Protein AF-A0A0Q0I4T1-F1 (afdb_monomer_lite)

pLDDT: mean 96.12, std 2.72, range [86.5, 98.31]

Structure (mmCIF, N/CA/C/O backbone):
data_AF-A0A0Q0I4T1-F1
#
_entry.id   AF-A0A0Q0I4T1-F1
#
loop_
_atom_site.group_PDB
_atom_site.id
_atom_site.type_symbol
_atom_site.label_atom_id
_atom_site.label_alt_id
_atom_site.label_comp_id
_atom_site.label_asym_id
_atom_site.label_entity_id
_atom_site.label_seq_id
_atom_site.pdbx_PDB_ins_code
_atom_site.Cartn_x
_atom_site.Cartn_y
_atom_site.Cartn_z
_atom_site.occupancy
_atom_site.B_iso_or_equiv
_atom_site.auth_seq_id
_atom_site.auth_comp_id
_atom_site.auth_asym_id
_atom_site.auth_atom_id
_atom_site.pdbx_PDB_model_num
ATOM 1 N N . MET A 1 1 ? 4.321 8.705 5.903 1.00 95.25 1 MET A N 1
ATOM 2 C CA . MET A 1 1 ? 3.063 9.476 5.874 1.00 95.25 1 MET A CA 1
ATOM 3 C C . MET A 1 1 ? 1.913 8.597 6.341 1.00 95.25 1 MET A C 1
ATOM 5 O O . MET A 1 1 ? 1.992 7.386 6.167 1.00 95.25 1 MET A O 1
ATOM 9 N N . ILE A 1 2 ? 0.889 9.181 6.968 1.00 97.94 2 ILE A N 1
ATOM 10 C CA . ILE A 1 2 ? -0.360 8.479 7.289 1.00 97.94 2 ILE A CA 1
ATOM 11 C C . ILE A 1 2 ? -1.448 9.053 6.383 1.00 97.94 2 ILE A C 1
ATOM 13 O O . ILE A 1 2 ? -1.659 10.260 6.417 1.00 97.94 2 ILE A O 1
ATOM 17 N N . ILE A 1 3 ? -2.113 8.200 5.604 1.00 98.12 3 ILE A N 1
ATOM 18 C CA . ILE A 1 3 ? -3.283 8.563 4.794 1.00 98.12 3 ILE A CA 1
ATOM 19 C C . ILE A 1 3 ? -4.497 7.837 5.368 1.00 98.12 3 ILE A C 1
ATOM 21 O O . ILE A 1 3 ? -4.513 6.607 5.427 1.00 98.12 3 ILE A O 1
ATOM 25 N N . GLU A 1 4 ? -5.503 8.580 5.819 1.00 97.94 4 GLU A N 1
ATOM 26 C CA . GLU A 1 4 ? -6.759 8.005 6.308 1.00 97.94 4 GLU A CA 1
ATOM 27 C C . GLU A 1 4 ? -7.751 7.812 5.164 1.00 97.94 4 GLU A C 1
ATOM 29 O O . GLU A 1 4 ? -7.862 8.660 4.277 1.00 97.94 4 GLU A O 1
ATOM 34 N N . PHE A 1 5 ? -8.478 6.697 5.203 1.00 97.19 5 PHE A N 1
ATOM 35 C CA . PHE A 1 5 ? -9.539 6.371 4.257 1.00 97.19 5 PHE A CA 1
ATOM 36 C C . PHE A 1 5 ? -10.659 5.585 4.956 1.00 97.19 5 PHE A C 1
ATOM 38 O O . PHE A 1 5 ? -10.516 5.142 6.097 1.00 97.19 5 PHE A O 1
ATOM 45 N N . SER A 1 6 ? -11.792 5.396 4.288 1.00 96.56 6 SER A N 1
ATOM 46 C CA . SER A 1 6 ? -13.021 4.862 4.890 1.00 96.56 6 SER A CA 1
ATOM 47 C C . SER A 1 6 ? -12.854 3.512 5.601 1.00 96.56 6 SER A C 1
ATOM 49 O O . SER A 1 6 ? -13.516 3.258 6.610 1.00 96.56 6 SER A O 1
ATOM 51 N N . GLN A 1 7 ? -11.953 2.647 5.125 1.00 95.44 7 GLN A N 1
ATOM 52 C CA . GLN A 1 7 ? -11.759 1.305 5.687 1.00 95.44 7 GLN A CA 1
ATOM 53 C C . GLN A 1 7 ? -10.597 1.229 6.687 1.00 95.44 7 GLN A C 1
ATOM 55 O O . GLN A 1 7 ? -10.416 0.187 7.327 1.00 95.44 7 GLN A O 1
ATOM 60 N N . GLY A 1 8 ? -9.804 2.294 6.846 1.00 96.69 8 GLY A N 1
ATOM 61 C CA . GLY A 1 8 ? -8.568 2.217 7.611 1.00 96.69 8 GLY A CA 1
ATOM 62 C C . GLY A 1 8 ? -7.609 3.384 7.422 1.00 96.69 8 GLY A C 1
ATOM 63 O O . GLY A 1 8 ? -7.989 4.532 7.208 1.00 96.69 8 GLY A O 1
ATOM 64 N N . LYS A 1 9 ? -6.320 3.070 7.514 1.00 97.81 9 LYS A N 1
ATOM 65 C CA . LYS A 1 9 ? -5.247 4.006 7.184 1.00 97.81 9 LYS A CA 1
ATOM 66 C C . LYS A 1 9 ? -4.090 3.313 6.490 1.00 97.81 9 LYS A C 1
ATOM 68 O O . LYS A 1 9 ? -3.754 2.173 6.820 1.00 97.81 9 LYS A O 1
ATOM 73 N N . LEU A 1 10 ? -3.461 4.028 5.571 1.00 98.06 10 LEU A N 1
ATOM 74 C CA . LEU A 1 10 ? -2.178 3.660 5.006 1.00 98.06 10 LEU A CA 1
ATOM 75 C C . LEU A 1 10 ? -1.069 4.302 5.831 1.00 98.06 10 LEU A C 1
ATOM 77 O O . LEU A 1 10 ? -1.097 5.500 6.102 1.00 98.06 10 LEU A O 1
ATOM 81 N N . VAL A 1 11 ? -0.083 3.504 6.223 1.00 98.12 11 VAL A N 1
ATOM 82 C CA . VAL A 1 11 ? 1.210 3.991 6.701 1.00 98.12 11 VAL A CA 1
ATOM 83 C C . VAL A 1 11 ? 2.193 3.771 5.566 1.00 98.12 11 VAL A C 1
ATOM 85 O O . VAL A 1 11 ? 2.498 2.633 5.223 1.00 98.12 11 VAL A O 1
ATOM 88 N N . VAL A 1 12 ? 2.634 4.865 4.958 1.00 97.75 12 VAL A N 1
ATOM 89 C CA . VAL A 1 12 ? 3.413 4.849 3.718 1.00 97.75 12 VAL A CA 1
ATOM 90 C C . VAL A 1 12 ? 4.808 5.387 3.986 1.00 97.75 12 VAL A C 1
ATOM 92 O O . VAL A 1 12 ? 4.973 6.426 4.636 1.00 97.75 12 VAL A O 1
ATOM 95 N N . THR A 1 13 ? 5.814 4.691 3.483 1.00 97.94 13 THR A N 1
ATOM 96 C CA . THR A 1 13 ? 7.205 5.144 3.426 1.00 97.94 13 THR A CA 1
ATOM 97 C C . THR A 1 13 ? 7.708 4.983 1.993 1.00 97.94 13 THR A C 1
ATOM 99 O O . THR A 1 13 ? 7.053 4.300 1.213 1.00 97.94 13 THR A O 1
ATOM 102 N N . PRO A 1 14 ? 8.881 5.526 1.643 1.00 97.50 14 PRO A N 1
ATOM 103 C CA . PRO A 1 14 ? 9.485 5.254 0.338 1.00 97.50 14 PRO A CA 1
ATOM 104 C C . PRO A 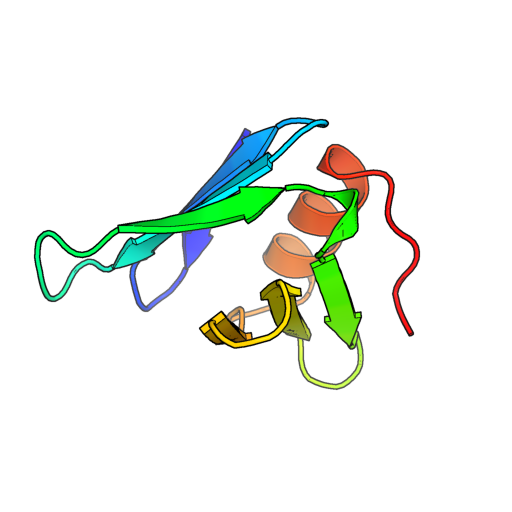1 14 ? 9.819 3.774 0.071 1.00 97.50 14 PRO A C 1
ATOM 106 O O . PRO A 1 14 ? 10.141 3.427 -1.055 1.00 97.50 14 PRO A O 1
ATOM 109 N N . PHE A 1 15 ? 9.789 2.903 1.088 1.00 97.25 15 PHE A N 1
ATOM 110 C CA . PHE A 1 15 ? 10.217 1.501 0.972 1.00 97.25 15 PHE A CA 1
ATOM 111 C C . PHE A 1 15 ? 9.064 0.500 1.061 1.00 97.25 15 PHE A C 1
ATOM 113 O O . PHE A 1 15 ? 9.155 -0.604 0.532 1.00 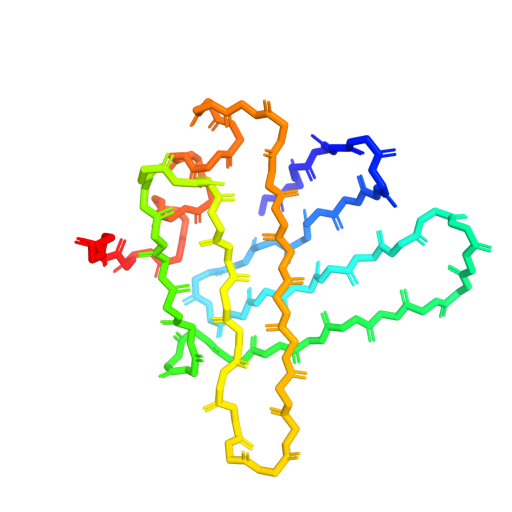97.25 15 PHE A O 1
ATOM 120 N N . GLU A 1 16 ? 7.989 0.864 1.755 1.00 97.31 16 GLU A N 1
ATOM 121 C CA . GLU A 1 16 ? 6.877 -0.034 2.044 1.00 97.31 16 GLU A CA 1
ATOM 122 C C . GLU A 1 16 ? 5.572 0.722 2.279 1.00 97.31 16 GLU A C 1
ATOM 124 O O . GLU A 1 16 ? 5.549 1.897 2.672 1.00 97.31 16 GLU A O 1
ATOM 129 N N . ILE A 1 17 ? 4.480 -0.019 2.125 1.00 97.75 17 ILE A N 1
ATOM 130 C CA . ILE A 1 17 ? 3.134 0.386 2.504 1.00 97.75 17 ILE A CA 1
ATOM 131 C C . ILE A 1 17 ? 2.554 -0.610 3.507 1.00 97.75 17 ILE A C 1
ATOM 133 O O . ILE A 1 17 ? 2.639 -1.824 3.327 1.00 97.75 17 ILE A O 1
ATOM 137 N N . GLN A 1 18 ? 1.918 -0.088 4.554 1.00 97.88 18 GLN A N 1
ATOM 138 C CA . GLN A 1 18 ? 1.100 -0.867 5.478 1.00 97.88 18 GLN A CA 1
ATOM 139 C C . GLN A 1 18 ? -0.341 -0.363 5.427 1.00 97.88 18 GLN A C 1
ATOM 141 O O . GLN A 1 18 ? -0.625 0.759 5.849 1.00 97.88 18 GLN A O 1
ATOM 146 N N . CYS A 1 19 ? -1.271 -1.199 4.978 1.00 97.19 19 CYS A N 1
ATOM 147 C CA . CYS A 1 19 ? -2.698 -0.950 5.111 1.00 97.19 19 CYS A CA 1
ATOM 148 C C . CYS A 1 19 ? -3.203 -1.541 6.430 1.00 97.19 19 CYS A C 1
ATOM 150 O O . CYS A 1 19 ? -3.137 -2.750 6.658 1.00 97.19 19 CYS A O 1
ATOM 152 N N . ARG A 1 20 ? -3.707 -0.680 7.314 1.00 97.38 20 ARG A N 1
ATOM 153 C CA . ARG A 1 20 ? -4.279 -1.063 8.608 1.00 97.38 20 ARG A CA 1
ATOM 154 C C . ARG A 1 20 ? -5.786 -0.881 8.548 1.00 97.38 20 ARG A C 1
ATOM 156 O O . ARG A 1 20 ? -6.249 0.253 8.446 1.00 97.38 20 ARG A O 1
ATOM 163 N N . LEU A 1 21 ? -6.532 -1.981 8.613 1.00 96.56 21 LEU A N 1
ATOM 164 C CA . LEU A 1 21 ? -7.994 -1.961 8.530 1.00 96.56 21 LEU A CA 1
ATOM 165 C C . LEU A 1 21 ? -8.614 -1.615 9.891 1.00 96.56 21 LEU A C 1
ATOM 167 O O . LEU A 1 21 ? -8.114 -2.038 10.927 1.00 96.56 21 LEU A O 1
ATOM 171 N N . ASN A 1 22 ? -9.724 -0.878 9.901 1.00 93.38 22 ASN A N 1
ATOM 172 C CA . ASN A 1 22 ? -10.403 -0.480 11.143 1.00 93.38 22 ASN A CA 1
ATOM 173 C C . ASN A 1 22 ? -11.276 -1.599 11.734 1.00 93.38 22 ASN A C 1
ATOM 175 O O . ASN A 1 22 ? -11.452 -1.681 12.947 1.00 93.38 22 ASN A O 1
ATOM 179 N N . VAL A 1 23 ? -11.818 -2.475 10.884 1.00 88.19 23 VAL A N 1
ATOM 180 C CA . VAL A 1 23 ? -12.756 -3.541 11.286 1.00 88.19 23 VAL A CA 1
ATOM 181 C C . VAL A 1 23 ? -12.094 -4.690 12.056 1.00 88.19 23 VAL A C 1
ATOM 183 O O . VAL A 1 23 ? -12.779 -5.502 12.671 1.00 88.19 23 VAL A O 1
ATOM 186 N N . SER A 1 24 ? -10.765 -4.792 12.023 1.00 86.50 24 SER A N 1
ATOM 187 C CA . SER A 1 24 ? -10.008 -5.865 12.673 1.00 86.50 24 SER A CA 1
ATOM 188 C C . SER A 1 24 ? -8.566 -5.430 12.930 1.00 86.50 24 SER A C 1
ATOM 190 O O . SER A 1 24 ? -8.100 -4.450 12.368 1.00 86.50 24 SER A O 1
ATOM 192 N N . LYS A 1 25 ? -7.803 -6.176 13.736 1.00 89.06 25 LYS A N 1
ATOM 193 C CA . LYS A 1 25 ? -6.356 -5.933 13.910 1.00 89.06 25 LYS A CA 1
ATOM 194 C C . LYS A 1 25 ? -5.525 -6.488 12.739 1.00 89.06 25 LYS A C 1
ATOM 196 O O . LYS A 1 25 ? -4.437 -7.016 12.955 1.00 89.06 25 LYS A O 1
ATOM 201 N N . VAL A 1 26 ? -6.055 -6.415 11.517 1.00 95.38 26 VAL A N 1
ATOM 202 C CA . VAL A 1 26 ? -5.386 -6.879 10.297 1.00 95.38 26 VAL A CA 1
ATOM 203 C C . VAL A 1 26 ? -4.499 -5.769 9.747 1.00 95.38 26 VAL A C 1
ATOM 205 O O . VAL A 1 26 ? -4.916 -4.615 9.621 1.00 95.38 26 VAL A O 1
ATOM 208 N N . VAL A 1 27 ? -3.269 -6.149 9.407 1.00 96.75 27 VAL A N 1
ATOM 209 C CA . VAL A 1 27 ? -2.297 -5.301 8.721 1.00 96.75 27 VAL A CA 1
ATOM 210 C C . VAL A 1 27 ? -1.851 -6.030 7.463 1.00 96.75 27 VAL A C 1
ATOM 212 O O . VAL A 1 27 ? -1.389 -7.166 7.542 1.00 96.75 27 VAL A O 1
ATOM 215 N N . LEU A 1 28 ? -2.019 -5.383 6.316 1.00 96.75 28 LEU A N 1
ATOM 216 C CA . LEU A 1 28 ? -1.524 -5.848 5.026 1.00 96.75 28 LEU A CA 1
ATOM 217 C C . LEU A 1 28 ? -0.282 -5.028 4.692 1.00 96.75 28 LEU A C 1
ATOM 219 O O . LEU A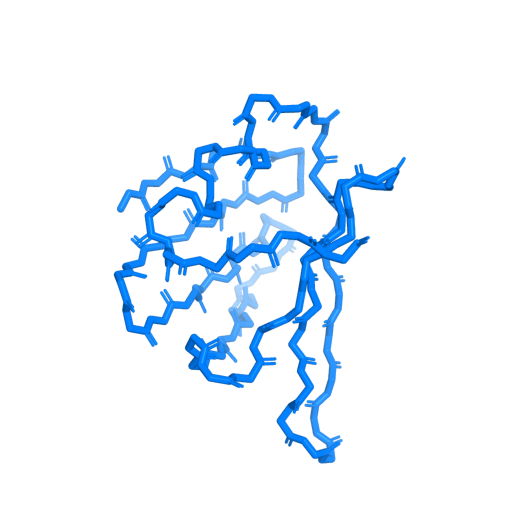 1 28 ? -0.358 -3.801 4.672 1.00 96.75 28 LEU A O 1
ATOM 223 N N . THR A 1 29 ? 0.841 -5.690 4.441 1.00 97.19 29 THR A N 1
ATOM 224 C CA . THR A 1 29 ? 2.114 -5.022 4.148 1.00 97.19 29 THR A CA 1
ATOM 225 C C . THR A 1 29 ? 2.654 -5.504 2.813 1.00 97.19 29 THR A C 1
ATOM 227 O O . THR A 1 29 ? 2.455 -6.666 2.454 1.00 97.19 29 THR A O 1
ATOM 230 N N . ALA A 1 30 ? 3.328 -4.614 2.091 1.00 97.56 30 ALA A N 1
ATOM 231 C CA . ALA A 1 30 ? 4.106 -4.949 0.906 1.00 97.56 30 ALA A CA 1
ATOM 232 C C . ALA A 1 30 ? 5.253 -3.949 0.708 1.00 97.56 30 ALA A C 1
ATOM 234 O O . ALA A 1 30 ? 5.160 -2.793 1.139 1.00 97.56 30 ALA A O 1
ATOM 235 N N . MET A 1 31 ? 6.321 -4.415 0.059 1.00 97.56 31 MET A N 1
ATOM 236 C CA . MET A 1 31 ? 7.448 -3.579 -0.355 1.00 97.56 31 MET A CA 1
ATOM 237 C C . MET A 1 31 ? 7.044 -2.752 -1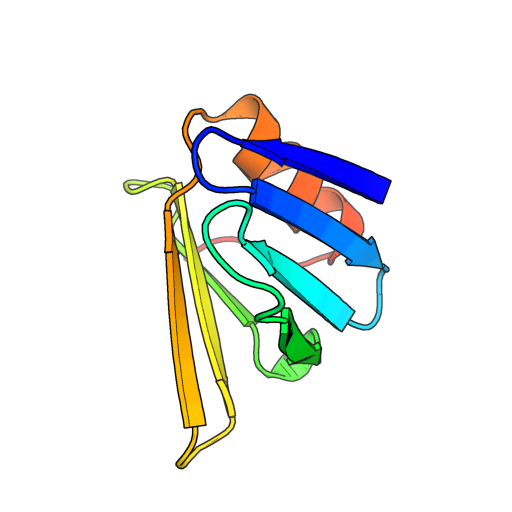.573 1.00 97.56 31 MET A C 1
ATOM 239 O O . MET A 1 31 ? 6.218 -3.193 -2.368 1.00 97.56 31 MET A O 1
ATOM 243 N N . VAL A 1 32 ? 7.640 -1.572 -1.733 1.00 96.44 32 VAL A N 1
ATOM 244 C CA . VAL A 1 32 ? 7.369 -0.660 -2.857 1.00 96.44 32 VAL A CA 1
ATOM 245 C C . VAL A 1 32 ? 7.538 -1.344 -4.221 1.00 96.44 32 VAL A C 1
ATOM 247 O O . VAL A 1 32 ? 6.720 -1.132 -5.111 1.00 96.44 32 VAL A O 1
ATOM 250 N N . ASP A 1 33 ? 8.522 -2.239 -4.343 1.00 96.19 33 ASP A N 1
ATOM 251 C CA . ASP A 1 33 ? 8.820 -2.988 -5.572 1.00 96.19 33 ASP A CA 1
ATOM 252 C C . ASP A 1 33 ? 7.691 -3.950 -5.985 1.00 96.19 33 ASP A C 1
ATOM 254 O O . ASP A 1 33 ? 7.588 -4.323 -7.153 1.00 96.19 33 ASP A O 1
ATOM 258 N N . ASP A 1 34 ? 6.821 -4.325 -5.042 1.00 97.00 34 ASP A N 1
ATOM 259 C CA . ASP A 1 34 ? 5.669 -5.199 -5.273 1.00 97.00 34 ASP A CA 1
ATOM 260 C C . ASP A 1 34 ? 4.363 -4.408 -5.491 1.00 97.00 34 ASP A C 1
ATOM 262 O O . ASP A 1 34 ? 3.293 -5.012 -5.634 1.00 97.00 34 ASP A O 1
ATOM 266 N N . ILE A 1 35 ? 4.412 -3.067 -5.479 1.00 96.94 35 ILE A N 1
ATOM 267 C CA . ILE A 1 35 ? 3.228 -2.210 -5.583 1.00 96.94 35 ILE A CA 1
ATOM 268 C C . ILE A 1 35 ? 2.961 -1.771 -7.021 1.00 96.94 35 ILE A C 1
ATOM 270 O O . ILE A 1 35 ? 3.824 -1.253 -7.724 1.00 96.94 35 ILE A O 1
ATOM 274 N N . LYS A 1 36 ? 1.694 -1.890 -7.417 1.00 96.44 36 LYS A N 1
ATOM 275 C CA . LYS A 1 36 ? 1.125 -1.279 -8.621 1.00 96.44 36 LYS A CA 1
ATOM 276 C C . LYS A 1 36 ? -0.020 -0.359 -8.236 1.00 96.44 36 LYS A C 1
ATOM 278 O O . LYS A 1 36 ? -0.747 -0.623 -7.276 1.00 96.44 36 LYS A O 1
ATOM 283 N N . CYS A 1 37 ? -0.198 0.709 -9.001 1.00 96.69 37 CYS A N 1
ATOM 284 C CA . CYS A 1 37 ? -1.222 1.714 -8.742 1.00 96.69 37 CYS A CA 1
ATOM 285 C C . CYS A 1 37 ? -2.050 1.933 -10.006 1.00 96.69 37 CYS A C 1
ATOM 287 O O . CYS A 1 37 ? -1.470 2.170 -11.056 1.00 96.69 37 CYS A O 1
ATOM 289 N N . ILE A 1 38 ? -3.381 1.886 -9.900 1.00 97.38 38 ILE A N 1
ATOM 290 C CA . ILE A 1 38 ? -4.300 2.139 -11.022 1.00 97.38 38 ILE A CA 1
ATOM 291 C C . ILE A 1 38 ? -5.100 3.403 -10.717 1.00 97.38 38 ILE A C 1
ATOM 293 O O . ILE A 1 38 ? -5.982 3.388 -9.849 1.00 97.38 38 ILE A O 1
ATOM 297 N N . ALA A 1 39 ? -4.810 4.489 -11.437 1.00 96.62 39 ALA A N 1
ATOM 298 C CA . ALA A 1 39 ? -5.380 5.808 -11.146 1.00 96.62 39 ALA A CA 1
ATOM 299 C C . ALA A 1 39 ? -6.893 5.875 -11.402 1.00 96.62 39 ALA A C 1
ATOM 301 O O . ALA A 1 39 ? -7.630 6.396 -10.568 1.00 96.62 39 ALA A O 1
ATOM 302 N N . GLU A 1 40 ? -7.382 5.275 -12.494 1.00 96.19 40 GLU A N 1
ATOM 303 C CA . GLU A 1 40 ? -8.807 5.316 -12.877 1.00 96.19 40 GLU A CA 1
ATOM 304 C C . GLU A 1 40 ? -9.750 4.793 -11.786 1.00 96.19 40 GLU A C 1
ATOM 306 O O . GLU A 1 40 ? -10.914 5.187 -11.711 1.00 96.19 40 GLU A O 1
ATOM 311 N N . ARG A 1 41 ? -9.254 3.878 -10.945 1.00 96.69 41 ARG A N 1
ATOM 312 C CA . ARG A 1 41 ? -10.022 3.244 -9.869 1.00 96.69 41 ARG A CA 1
ATOM 313 C C . ARG A 1 41 ? -9.511 3.584 -8.477 1.00 96.69 41 ARG A C 1
ATOM 315 O O . ARG A 1 41 ? -10.076 3.060 -7.520 1.00 96.69 41 ARG A O 1
ATOM 322 N N . LEU A 1 42 ? -8.485 4.430 -8.357 1.00 98.00 42 LEU A N 1
ATOM 323 C CA . LEU A 1 42 ? -7.822 4.764 -7.092 1.00 98.00 42 LEU A CA 1
ATOM 324 C C . LEU A 1 42 ? -7.331 3.517 -6.339 1.00 98.00 42 LEU A C 1
ATOM 326 O O . LEU A 1 42 ? -7.495 3.398 -5.124 1.00 98.00 42 LEU A O 1
ATOM 330 N N . LEU A 1 43 ? -6.793 2.544 -7.076 1.00 97.62 43 LEU A N 1
ATOM 331 C CA . LEU A 1 43 ? -6.481 1.221 -6.548 1.00 97.62 43 LEU A CA 1
ATOM 332 C C . LEU A 1 43 ? -4.985 1.084 -6.271 1.00 97.62 43 LEU A C 1
ATOM 334 O O . LEU A 1 43 ? -4.168 1.312 -7.160 1.00 97.62 43 LEU A O 1
ATOM 338 N N . ILE A 1 44 ? -4.648 0.644 -5.062 1.00 97.44 44 ILE A N 1
ATOM 339 C CA . ILE A 1 44 ? -3.309 0.192 -4.687 1.00 97.44 44 ILE A CA 1
ATOM 340 C C . ILE A 1 44 ? -3.319 -1.332 -4.668 1.00 97.44 44 ILE A C 1
ATOM 342 O O . ILE A 1 44 ? -4.149 -1.938 -3.987 1.00 97.44 44 ILE A O 1
ATOM 346 N N . ILE A 1 45 ? -2.413 -1.951 -5.415 1.00 97.50 45 ILE A N 1
ATOM 347 C CA . ILE A 1 45 ? -2.291 -3.401 -5.546 1.00 97.50 45 ILE A CA 1
ATOM 348 C C . ILE A 1 45 ? -0.915 -3.810 -5.042 1.00 97.50 45 ILE A C 1
ATOM 350 O O . ILE A 1 45 ? 0.082 -3.260 -5.491 1.00 97.50 45 ILE A O 1
ATOM 354 N N . ALA A 1 46 ? -0.869 -4.812 -4.169 1.00 97.62 46 ALA A N 1
ATOM 355 C CA . ALA A 1 46 ? 0.352 -5.541 -3.863 1.00 97.62 46 ALA A CA 1
ATOM 356 C C . ALA A 1 46 ? 0.347 -6.900 -4.565 1.00 97.62 46 ALA A C 1
ATOM 358 O O . ALA A 1 46 ? -0.590 -7.688 -4.393 1.00 97.62 46 ALA A O 1
ATOM 359 N N . ASP A 1 47 ? 1.405 -7.178 -5.324 1.00 95.50 47 ASP A N 1
ATOM 360 C CA . ASP A 1 47 ? 1.610 -8.430 -6.053 1.00 95.50 47 ASP A CA 1
ATOM 361 C C . ASP A 1 47 ? 2.958 -9.071 -5.688 1.00 95.50 47 ASP A C 1
ATOM 363 O O . ASP A 1 47 ? 3.883 -9.118 -6.493 1.00 95.50 47 ASP A O 1
ATOM 367 N N . ALA A 1 48 ? 3.048 -9.608 -4.467 1.00 92.56 48 ALA A N 1
ATOM 368 C CA . ALA A 1 48 ? 4.219 -10.333 -3.965 1.00 92.56 48 ALA A CA 1
ATOM 369 C C . ALA A 1 48 ? 4.093 -11.849 -4.237 1.00 92.56 48 ALA A C 1
ATOM 371 O O . ALA A 1 48 ? 4.163 -12.698 -3.339 1.00 92.56 48 ALA A O 1
ATOM 372 N N . GLY A 1 49 ? 3.824 -12.211 -5.495 1.00 89.94 49 GLY A N 1
ATOM 373 C CA . GLY A 1 49 ? 3.684 -13.600 -5.934 1.00 89.94 49 GLY A CA 1
ATOM 374 C C . GLY A 1 49 ? 2.412 -14.280 -5.415 1.00 89.94 49 GLY A C 1
ATOM 375 O O . GLY A 1 49 ? 1.322 -14.063 -5.942 1.00 89.94 49 GLY A O 1
ATOM 376 N N . ALA A 1 50 ? 2.545 -15.163 -4.420 1.00 90.25 50 ALA A N 1
ATOM 377 C CA . ALA A 1 50 ? 1.427 -15.965 -3.906 1.00 90.25 50 ALA A CA 1
ATOM 378 C C . ALA A 1 50 ? 0.478 -15.177 -2.989 1.00 90.25 50 ALA A C 1
ATOM 380 O O . ALA A 1 50 ? -0.663 -15.592 -2.782 1.00 90.25 50 ALA A O 1
ATOM 381 N N . VAL A 1 51 ? 0.940 -14.053 -2.435 1.00 90.75 51 VAL A N 1
ATOM 382 C CA . VAL A 1 51 ? 0.135 -13.184 -1.575 1.00 90.75 51 VAL A CA 1
ATOM 383 C C . VAL A 1 51 ? -0.170 -11.905 -2.334 1.00 90.75 51 VAL A C 1
ATOM 385 O O . VAL A 1 51 ? 0.733 -11.166 -2.720 1.00 90.75 51 VAL A O 1
ATOM 388 N N . ARG A 1 52 ? -1.463 -11.656 -2.544 1.00 96.44 52 ARG A N 1
ATOM 389 C CA . ARG A 1 52 ? -1.965 -10.495 -3.274 1.00 96.44 52 ARG A CA 1
ATOM 390 C C . ARG A 1 52 ? -3.082 -9.837 -2.503 1.00 96.44 52 ARG A C 1
ATOM 392 O O . ARG A 1 52 ? -3.955 -10.518 -1.965 1.00 96.44 52 ARG A O 1
ATOM 399 N N . TRP A 1 53 ? -3.075 -8.516 -2.494 1.00 96.19 53 TRP A N 1
ATOM 400 C CA . TRP A 1 53 ? -4.175 -7.732 -1.962 1.00 96.19 53 TRP A CA 1
ATOM 401 C C . TRP A 1 53 ? -4.334 -6.452 -2.769 1.00 96.19 53 TRP A C 1
ATOM 403 O O . TRP A 1 53 ? -3.400 -5.973 -3.407 1.00 96.19 53 TRP A O 1
ATOM 413 N N . SER A 1 54 ? -5.540 -5.901 -2.739 1.00 96.94 54 SER A N 1
ATOM 414 C CA . SER A 1 54 ? -5.834 -4.617 -3.356 1.00 96.94 54 SER A CA 1
ATOM 415 C C . SER A 1 54 ? -6.715 -3.793 -2.436 1.00 96.94 54 SER A C 1
ATOM 417 O O . SER A 1 54 ? -7.659 -4.327 -1.851 1.00 96.94 54 SER A O 1
ATOM 419 N N . ILE A 1 55 ? -6.427 -2.502 -2.338 1.00 96.94 55 ILE A N 1
ATOM 420 C CA . ILE A 1 55 ? -7.198 -1.541 -1.553 1.00 96.94 55 ILE A CA 1
ATOM 421 C C . ILE A 1 55 ? -7.558 -0.372 -2.455 1.00 96.94 55 ILE A C 1
ATOM 423 O O . ILE A 1 55 ? -6.692 0.212 -3.103 1.00 96.94 55 ILE A O 1
ATOM 427 N N . GLN A 1 56 ? -8.846 -0.049 -2.499 1.00 97.88 56 GLN A N 1
ATOM 428 C CA . GLN A 1 56 ? -9.348 1.141 -3.171 1.00 97.88 56 GLN A CA 1
ATOM 429 C C . GLN A 1 56 ? -9.387 2.301 -2.174 1.00 97.88 56 GLN A C 1
ATOM 431 O O . GLN A 1 56 ? -9.904 2.141 -1.066 1.00 97.88 56 GLN A O 1
ATOM 436 N N . LEU A 1 57 ? -8.842 3.446 -2.578 1.00 98.12 57 LEU A N 1
ATOM 437 C CA . LEU A 1 57 ? -8.903 4.696 -1.826 1.00 98.12 57 LEU A CA 1
ATOM 438 C C . LEU A 1 57 ? -10.170 5.479 -2.176 1.00 98.12 57 LEU A C 1
ATOM 440 O O . LEU A 1 57 ? -10.772 5.284 -3.231 1.00 98.12 57 LEU A O 1
ATOM 444 N N . ASP A 1 58 ? -10.587 6.363 -1.275 1.00 98.31 58 ASP A N 1
ATOM 445 C CA . ASP A 1 58 ? -11.867 7.064 -1.382 1.00 98.31 58 ASP A CA 1
ATOM 446 C C . ASP A 1 58 ? -11.825 8.185 -2.424 1.00 98.31 58 ASP A C 1
ATOM 448 O O . ASP A 1 58 ? -12.852 8.543 -3.002 1.00 98.31 58 ASP A O 1
ATOM 452 N N . ASN A 1 59 ? -10.656 8.804 -2.619 1.00 98.31 59 ASN A N 1
ATOM 453 C CA . ASN A 1 59 ? -10.511 9.969 -3.485 1.00 98.31 59 ASN A CA 1
ATOM 454 C C . ASN A 1 59 ? -9.096 10.131 -4.067 1.00 98.31 59 ASN A C 1
ATOM 456 O O . ASN A 1 59 ? -8.126 9.516 -3.625 1.00 98.31 59 ASN A O 1
ATOM 46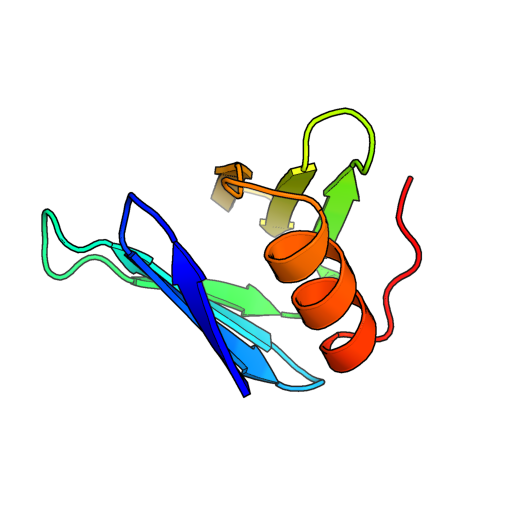0 N N . ASN A 1 60 ? -9.000 11.009 -5.070 1.00 98.06 60 ASN A N 1
ATOM 461 C CA . ASN A 1 60 ? -7.756 11.324 -5.773 1.00 98.06 60 ASN A CA 1
ATOM 462 C C . ASN A 1 60 ? -6.660 11.848 -4.841 1.00 98.06 60 ASN A C 1
ATOM 464 O O . ASN A 1 60 ? -5.505 11.488 -5.029 1.00 98.06 60 ASN A O 1
ATOM 468 N N . GLN A 1 61 ? -7.000 12.665 -3.839 1.00 98.00 61 GLN A N 1
ATOM 469 C CA . GLN A 1 61 ? -5.999 13.253 -2.946 1.00 98.00 61 GLN A CA 1
ATOM 470 C C . GLN A 1 61 ? -5.227 12.159 -2.201 1.00 98.00 61 GLN A C 1
ATOM 472 O O . GLN A 1 61 ? -4.005 12.113 -2.275 1.00 98.00 61 GLN A O 1
ATOM 477 N N . GLN A 1 62 ? -5.948 11.224 -1.576 1.00 98.19 62 GLN A N 1
ATOM 478 C CA . GLN A 1 62 ? -5.356 10.078 -0.878 1.00 98.19 62 GLN A CA 1
ATOM 479 C C . GLN A 1 62 ? -4.454 9.250 -1.805 1.00 98.19 62 GLN A C 1
ATOM 481 O O . GLN A 1 62 ? -3.375 8.810 -1.407 1.00 98.19 62 GLN A O 1
ATOM 486 N N . PHE A 1 63 ? -4.903 9.024 -3.043 1.00 98.31 63 PHE A N 1
ATOM 487 C CA . PHE A 1 63 ? -4.166 8.244 -4.033 1.00 98.31 63 PHE A CA 1
ATOM 488 C C . PHE A 1 63 ? -2.873 8.935 -4.465 1.00 98.31 63 PHE A C 1
ATOM 490 O O . PHE A 1 63 ? -1.805 8.333 -4.371 1.00 98.31 63 PHE A O 1
ATOM 497 N N . TYR A 1 64 ? -2.948 10.200 -4.883 1.00 97.81 64 TYR A N 1
ATOM 498 C CA . TYR A 1 64 ? -1.779 10.929 -5.370 1.00 97.81 64 TYR A CA 1
ATOM 499 C C . TYR A 1 64 ? -0.748 11.188 -4.264 1.00 97.81 64 TYR A C 1
ATOM 501 O O . TYR A 1 64 ? 0.441 11.023 -4.515 1.00 97.81 64 TYR A O 1
ATOM 509 N N . GLU A 1 65 ? -1.176 11.467 -3.030 1.00 97.88 65 GLU A N 1
ATOM 510 C CA . GLU A 1 65 ? -0.265 11.548 -1.876 1.00 97.88 65 GLU A CA 1
ATOM 511 C C . GLU A 1 65 ? 0.447 10.214 -1.605 1.00 97.88 65 GLU A C 1
ATOM 513 O O . GLU A 1 65 ? 1.637 10.177 -1.294 1.00 97.88 65 GLU A O 1
ATOM 518 N N . THR A 1 66 ? -0.272 9.094 -1.735 1.00 97.56 66 THR A N 1
ATOM 519 C CA . THR A 1 66 ? 0.297 7.757 -1.515 1.00 97.56 66 THR A CA 1
ATOM 520 C C . THR A 1 66 ? 1.393 7.453 -2.535 1.00 97.56 66 THR A C 1
ATOM 522 O O . THR A 1 66 ? 2.496 7.063 -2.146 1.00 97.56 66 THR A O 1
ATOM 525 N N . ILE A 1 67 ? 1.116 7.638 -3.829 1.00 96.94 67 ILE A N 1
ATOM 526 C CA . ILE A 1 67 ? 2.079 7.300 -4.888 1.00 96.94 67 ILE A CA 1
ATOM 527 C C . ILE A 1 67 ? 3.256 8.279 -4.940 1.00 96.94 67 ILE A C 1
ATOM 529 O O . ILE A 1 67 ? 4.359 7.869 -5.293 1.00 96.94 67 ILE A O 1
ATOM 533 N N . GLU A 1 68 ? 3.053 9.538 -4.534 1.00 97.56 68 GLU A N 1
ATOM 534 C CA . GLU A 1 68 ? 4.128 10.524 -4.391 1.00 97.56 68 GLU A CA 1
ATOM 535 C C . GLU A 1 68 ? 5.156 10.065 -3.350 1.00 97.56 68 GLU A C 1
ATOM 537 O O . GLU A 1 68 ? 6.355 10.075 -3.620 1.00 97.56 68 GLU A O 1
ATOM 542 N N . VAL A 1 69 ? 4.700 9.591 -2.185 1.00 97.31 69 VAL A N 1
ATOM 543 C CA . VAL A 1 69 ? 5.598 9.081 -1.135 1.00 97.31 69 VAL A CA 1
ATOM 544 C C . VAL A 1 69 ? 6.294 7.788 -1.559 1.00 97.31 69 VAL A C 1
ATOM 546 O O . VAL A 1 69 ? 7.463 7.595 -1.226 1.00 97.31 69 VAL A O 1
ATOM 549 N N . LEU A 1 70 ? 5.588 6.904 -2.269 1.00 96.44 70 LEU A N 1
ATOM 550 C CA . LEU A 1 70 ? 6.148 5.647 -2.775 1.00 96.44 70 LEU A CA 1
ATOM 551 C C . LEU A 1 70 ? 7.114 5.860 -3.950 1.00 96.44 70 LEU A C 1
ATOM 553 O O . LEU A 1 70 ? 7.937 4.994 -4.220 1.00 96.44 70 LEU A O 1
ATOM 557 N N . GLY A 1 71 ? 7.025 6.988 -4.659 1.00 96.00 71 GLY A N 1
ATOM 558 C CA . GLY A 1 71 ? 7.824 7.239 -5.857 1.00 96.00 71 GLY A CA 1
ATOM 559 C C . GLY A 1 71 ? 7.451 6.341 -7.043 1.00 96.00 71 GLY A C 1
ATOM 560 O O . GLY A 1 71 ? 8.306 6.054 -7.879 1.00 96.00 71 GLY A O 1
ATOM 561 N N . ILE A 1 72 ? 6.194 5.889 -7.121 1.00 93.12 72 ILE A N 1
ATOM 562 C CA . ILE A 1 72 ? 5.693 4.993 -8.176 1.00 93.12 72 ILE A CA 1
ATOM 563 C C . ILE A 1 72 ? 4.827 5.789 -9.158 1.00 93.12 72 ILE A C 1
ATOM 565 O O . ILE A 1 72 ? 3.983 6.589 -8.752 1.00 93.12 72 ILE A O 1
ATOM 569 N N . ALA A 1 73 ? 4.997 5.544 -10.459 1.00 92.50 73 ALA A N 1
ATOM 570 C CA . ALA A 1 73 ? 4.088 6.057 -11.480 1.00 92.50 73 ALA A CA 1
ATOM 571 C C . ALA A 1 73 ? 2.842 5.154 -11.595 1.00 92.50 73 ALA A C 1
ATOM 573 O O . ALA A 1 73 ? 2.992 3.932 -11.636 1.00 92.50 73 ALA A O 1
ATOM 574 N N . PRO A 1 74 ? 1.625 5.718 -11.654 1.00 89.19 74 PRO A N 1
ATOM 575 C CA . PRO A 1 74 ? 0.426 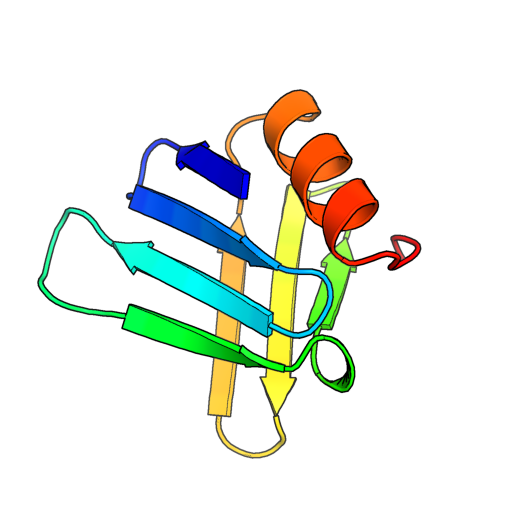4.916 -11.850 1.00 89.19 74 PRO A CA 1
ATOM 576 C C . PRO A 1 74 ? 0.379 4.346 -13.277 1.00 89.19 74 PRO A C 1
ATOM 578 O O . PRO A 1 74 ? 0.805 5.013 -14.223 1.00 89.19 74 PRO A O 1
ATOM 581 N N . GLU A 1 75 ? -0.150 3.127 -13.403 1.00 89.50 75 GLU A N 1
ATOM 582 C CA . GLU A 1 75 ? -0.598 2.527 -14.670 1.00 89.50 75 GLU A CA 1
ATOM 583 C C . GLU A 1 75 ? -1.955 3.126 -15.078 1.00 89.50 75 GLU A C 1
ATOM 585 O O . GLU A 1 75 ? -2.096 3.450 -16.278 1.00 89.50 75 GLU A O 1
#

Secondary structure (DSSP, 8-state):
-EEEETTEEEEE-SSEEEEEESSSS-EEEEEGGGEEEEGGGTEEEEEETTEEEEEE-SSHHHHHHHHHHHT----

Radius of gyration: 11.05 Å; chains: 1; bounding box: 23×29×29 Å

Sequence (75 aa):
MIIEFSQGKLVVTPFEIQCRLNVSKVVLTAMVDDIKCIAERLLIIADAGAVRWSIQLDNNQQFYETIEVLGIAPE

Foldseek 3Di:
DWFDADQAIWDAALFKIWGQGPVDRDIDIDTLVQWAAAQVQQKIWGCPPPDIDIDHGPDNVSSVVRCVRNVDDHD